Protein AF-A0A5B6X1C5-F1 (afdb_monomer_lite)

Sequence (104 aa):
MMSNWYTEYVRANSNSQPPPPPPIPQPVLVVAQDDDPERAEFWLENLMRVFNELSYTPEESLKCAVSLLRDWAYHWWQTLTLVVPRERVTWDFFLEEFRKKYIS

Radius of gyration: 22.73 Å; chains: 1; bounding box: 32×40×67 Å

Structure (mmCIF, N/CA/C/O backbone):
data_AF-A0A5B6X1C5-F1
#
_entry.id   AF-A0A5B6X1C5-F1
#
loop_
_atom_site.group_PDB
_atom_site.id
_atom_site.type_symbol
_atom_site.label_atom_id
_atom_site.label_alt_id
_atom_site.label_comp_id
_atom_site.label_asym_id
_atom_site.label_entity_id
_atom_site.label_seq_id
_atom_site.pdbx_PDB_ins_code
_atom_site.Cartn_x
_atom_site.Cartn_y
_atom_site.Cartn_z
_atom_site.occupancy
_atom_site.B_iso_or_equiv
_atom_site.auth_seq_id
_atom_site.auth_comp_id
_atom_site.auth_asym_id
_atom_site.auth_atom_id
_atom_site.pdbx_PDB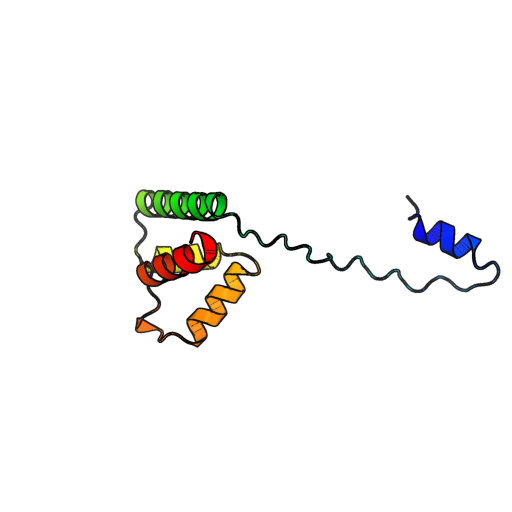_model_num
ATOM 1 N N . MET A 1 1 ? 16.229 28.066 -29.631 1.00 54.19 1 MET A N 1
ATOM 2 C CA . MET A 1 1 ? 16.883 27.266 -30.690 1.00 54.19 1 MET A CA 1
ATOM 3 C C . MET A 1 1 ? 15.787 26.701 -31.577 1.00 54.19 1 MET A C 1
ATOM 5 O O . MET A 1 1 ? 14.870 26.099 -31.035 1.00 54.19 1 MET A O 1
ATOM 9 N N . MET A 1 2 ? 15.810 26.974 -32.885 1.00 49.03 2 MET A N 1
ATOM 10 C CA . MET A 1 2 ? 14.835 26.392 -33.817 1.00 49.03 2 MET A CA 1
ATOM 11 C C . MET A 1 2 ? 15.054 24.881 -33.876 1.00 49.03 2 MET A C 1
ATOM 13 O O . MET A 1 2 ? 16.184 24.419 -34.000 1.00 49.03 2 MET A O 1
ATOM 17 N N . SER A 1 3 ? 13.978 24.127 -33.713 1.00 64.62 3 SER A N 1
ATOM 18 C CA . SER A 1 3 ? 13.978 22.672 -33.751 1.00 64.62 3 SER A CA 1
ATOM 19 C C . SER A 1 3 ? 14.423 22.146 -35.119 1.00 64.62 3 SER A C 1
ATOM 21 O O . SER A 1 3 ? 14.110 22.733 -36.157 1.00 64.62 3 SER A O 1
ATOM 23 N N . ASN A 1 4 ? 15.104 20.998 -35.137 1.00 67.81 4 ASN A N 1
ATOM 24 C CA . ASN A 1 4 ? 15.561 20.369 -36.383 1.00 67.81 4 ASN A CA 1
ATOM 25 C C . ASN A 1 4 ? 14.408 20.110 -37.371 1.00 67.81 4 ASN A C 1
ATOM 27 O O . ASN A 1 4 ? 14.595 20.272 -38.574 1.00 67.81 4 ASN A O 1
ATOM 31 N N . TRP A 1 5 ? 13.201 19.829 -36.861 1.00 66.56 5 TRP A N 1
ATOM 32 C CA . TRP A 1 5 ? 12.004 19.618 -37.682 1.00 66.56 5 TRP A CA 1
ATOM 33 C C . TRP A 1 5 ? 11.618 20.851 -38.514 1.00 66.56 5 TRP A C 1
ATOM 35 O O . TRP A 1 5 ? 11.179 20.717 -39.654 1.00 66.56 5 TRP A O 1
ATOM 45 N N . TYR A 1 6 ? 11.803 22.059 -37.968 1.00 62.44 6 TYR A N 1
ATOM 46 C CA . TYR A 1 6 ? 11.432 23.299 -38.650 1.00 62.44 6 TYR A CA 1
ATOM 47 C C . TYR A 1 6 ? 12.370 23.566 -39.832 1.00 62.44 6 TYR A C 1
ATOM 49 O O . TYR A 1 6 ? 11.934 23.921 -40.926 1.00 62.44 6 TYR A O 1
ATOM 57 N N . THR A 1 7 ? 13.664 23.314 -39.629 1.00 70.50 7 THR A N 1
ATOM 58 C CA . THR A 1 7 ? 14.695 23.460 -40.662 1.00 70.50 7 THR A CA 1
ATOM 59 C C . THR A 1 7 ? 14.495 22.473 -41.815 1.00 70.50 7 THR A C 1
ATOM 61 O O . THR A 1 7 ? 14.661 22.847 -42.976 1.00 70.50 7 THR A O 1
ATOM 64 N N . GLU A 1 8 ? 14.119 21.225 -41.521 1.00 67.38 8 GLU A N 1
ATOM 65 C CA . GLU A 1 8 ? 13.836 20.208 -42.544 1.00 67.38 8 GLU A CA 1
ATOM 66 C C . GLU A 1 8 ? 12.561 20.516 -43.339 1.00 67.38 8 GLU A C 1
ATOM 68 O O . GLU A 1 8 ? 12.572 20.399 -44.564 1.00 67.38 8 GLU A O 1
ATOM 73 N N . TYR A 1 9 ? 11.501 20.993 -42.679 1.00 65.56 9 TYR A N 1
ATOM 74 C CA . TYR A 1 9 ? 10.249 21.375 -43.343 1.00 65.56 9 TYR A CA 1
ATOM 75 C C . TYR A 1 9 ? 10.443 22.528 -44.337 1.00 65.56 9 TYR A C 1
ATOM 77 O O . TYR A 1 9 ? 10.027 22.432 -45.492 1.00 65.56 9 TYR A O 1
ATOM 85 N N . VAL A 1 10 ? 11.124 23.600 -43.911 1.00 65.44 10 VAL A N 1
ATOM 86 C CA . VAL A 1 10 ? 11.402 24.770 -44.765 1.00 65.44 10 VAL A CA 1
ATOM 87 C C . VAL A 1 10 ? 12.280 24.385 -45.957 1.00 65.44 10 VAL A C 1
ATOM 89 O O . VAL A 1 10 ? 12.072 24.878 -47.063 1.00 65.44 10 VAL A O 1
ATOM 92 N N . ARG A 1 11 ? 13.236 23.470 -45.758 1.00 71.19 11 ARG A N 1
ATOM 93 C CA . ARG A 1 11 ? 14.102 22.973 -46.835 1.00 71.19 11 ARG A CA 1
ATOM 94 C C . ARG A 1 11 ? 13.339 22.122 -47.852 1.00 71.19 11 ARG A C 1
ATOM 96 O O . ARG A 1 11 ? 13.636 22.200 -49.039 1.00 71.19 11 ARG A O 1
ATOM 103 N N . ALA A 1 12 ? 12.393 21.303 -47.398 1.00 71.06 12 ALA A N 1
ATOM 104 C CA . ALA A 1 12 ? 11.662 20.375 -48.256 1.00 71.06 12 ALA A CA 1
ATOM 105 C C . ALA A 1 12 ? 10.541 21.040 -49.072 1.00 71.06 12 ALA A C 1
ATOM 107 O O . ALA A 1 12 ? 10.077 20.451 -50.047 1.00 71.06 12 ALA A O 1
ATOM 108 N N . ASN A 1 13 ? 10.082 22.239 -48.692 1.00 65.12 13 ASN A N 1
ATOM 109 C CA . ASN A 1 13 ? 8.842 22.785 -49.232 1.00 65.12 13 ASN A CA 1
ATOM 110 C C . ASN A 1 13 ? 8.908 24.304 -49.476 1.00 65.12 13 ASN A C 1
ATOM 112 O O . ASN A 1 13 ? 8.488 25.114 -48.653 1.00 65.12 13 ASN A O 1
ATOM 116 N N . SER A 1 14 ? 9.428 24.695 -50.644 1.00 59.69 14 SER A N 1
ATOM 117 C CA . SER A 1 14 ? 9.815 26.082 -50.955 1.00 59.69 14 SER A CA 1
ATOM 118 C C . SER A 1 14 ? 8.657 27.082 -51.158 1.00 59.69 14 SER A C 1
ATOM 120 O O . SER A 1 14 ? 8.938 28.256 -51.380 1.00 59.69 14 SER A O 1
ATOM 122 N N . ASN A 1 15 ? 7.385 26.656 -51.098 1.00 65.19 15 ASN A N 1
ATOM 123 C CA . ASN A 1 15 ? 6.207 27.495 -51.406 1.00 65.19 15 ASN A CA 1
ATOM 124 C C . ASN A 1 15 ? 5.056 27.417 -50.372 1.00 65.19 15 ASN A C 1
ATOM 126 O O . ASN A 1 15 ? 3.912 27.702 -50.720 1.00 65.19 15 ASN A O 1
ATOM 130 N N . SER A 1 16 ? 5.299 27.027 -49.116 1.00 57.88 16 SER A N 1
ATOM 131 C CA . SER A 1 16 ? 4.198 26.630 -48.214 1.00 57.88 16 SER A CA 1
ATOM 132 C C . SER A 1 16 ? 3.918 27.546 -47.021 1.00 57.88 16 SER A C 1
ATOM 134 O O . SER A 1 16 ? 4.823 28.110 -46.410 1.00 57.88 16 SER A O 1
ATOM 136 N N . GLN A 1 17 ? 2.622 27.632 -46.686 1.00 58.47 17 GLN A N 1
ATOM 137 C CA . GLN A 1 17 ? 2.063 28.209 -45.459 1.00 58.47 17 GLN A CA 1
ATOM 138 C C . GLN A 1 17 ? 2.757 27.690 -44.186 1.00 58.47 17 GLN A C 1
ATOM 140 O O . GLN A 1 17 ? 3.361 26.608 -44.218 1.00 58.47 17 GLN A O 1
ATOM 145 N N . PRO A 1 18 ? 2.657 28.437 -43.062 1.00 59.84 18 PRO A N 1
ATOM 146 C CA . PRO A 1 18 ? 3.245 28.024 -41.793 1.00 59.84 18 PRO A CA 1
ATOM 147 C C . PRO A 1 18 ? 2.847 26.578 -41.463 1.00 59.84 18 PRO A C 1
ATOM 149 O O . PRO A 1 18 ? 1.674 26.228 -41.623 1.00 59.84 18 PRO A O 1
AT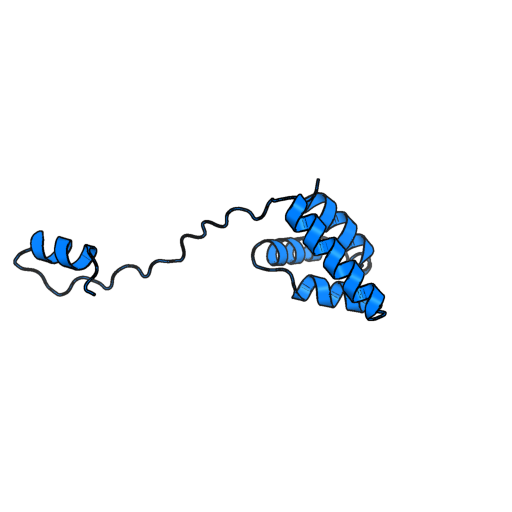OM 152 N N . PRO A 1 19 ? 3.807 25.728 -41.050 1.00 57.09 19 PRO A N 1
ATOM 153 C CA . PRO A 1 19 ? 3.519 24.335 -40.742 1.00 57.09 19 PRO A CA 1
ATOM 154 C C . PRO A 1 19 ? 2.430 24.257 -39.661 1.00 57.09 19 PRO A C 1
ATOM 156 O O . PRO A 1 19 ? 2.399 25.122 -38.776 1.00 57.09 19 PRO A O 1
ATOM 159 N N . PRO A 1 20 ? 1.551 23.236 -39.691 1.00 58.62 20 PRO A N 1
ATOM 160 C CA . PRO A 1 20 ? 0.682 22.963 -38.553 1.00 58.62 20 PRO A CA 1
ATOM 161 C C . PRO A 1 20 ? 1.550 22.861 -37.289 1.00 58.62 20 PRO A C 1
ATOM 163 O O . PRO A 1 20 ? 2.706 22.427 -37.389 1.00 58.62 20 PRO A O 1
ATOM 166 N N . PRO A 1 21 ? 1.045 23.287 -36.115 1.00 61.41 21 PRO A N 1
ATOM 167 C CA . PRO A 1 21 ? 1.809 23.183 -34.882 1.00 61.41 21 PRO A CA 1
ATOM 168 C C . PRO A 1 21 ? 2.341 21.750 -34.763 1.00 61.41 21 PRO A C 1
ATOM 170 O O . PRO A 1 21 ? 1.589 20.809 -35.048 1.00 61.41 21 PRO A O 1
ATOM 173 N N . PRO A 1 22 ? 3.629 21.566 -34.411 1.00 61.34 22 PRO A N 1
ATOM 174 C CA . PRO A 1 22 ? 4.171 20.230 -34.244 1.00 61.34 22 PRO A CA 1
ATOM 175 C C . PRO A 1 22 ? 3.256 19.489 -33.268 1.00 61.34 22 PRO A C 1
ATOM 177 O O . PRO A 1 22 ? 2.782 20.118 -32.312 1.00 61.34 22 PRO A O 1
ATOM 180 N N . PRO A 1 23 ? 2.993 18.185 -33.472 1.00 60.59 23 PRO A N 1
ATOM 181 C CA . PRO A 1 23 ? 2.435 17.384 -32.402 1.00 60.59 23 PRO A CA 1
ATOM 182 C C . PRO A 1 23 ? 3.306 17.677 -31.187 1.00 60.59 23 PRO A C 1
ATOM 184 O O . PRO A 1 23 ? 4.526 17.484 -31.244 1.00 60.59 23 PRO A O 1
ATOM 187 N N . ILE A 1 24 ? 2.709 18.245 -30.134 1.00 56.12 24 ILE A N 1
ATOM 188 C CA . ILE A 1 24 ? 3.381 18.343 -28.840 1.00 56.12 24 ILE A CA 1
ATOM 189 C C . ILE A 1 24 ? 3.971 16.952 -28.622 1.00 56.12 24 ILE A C 1
ATOM 191 O O . ILE A 1 24 ? 3.257 15.983 -28.912 1.00 56.12 24 ILE A O 1
ATOM 195 N N 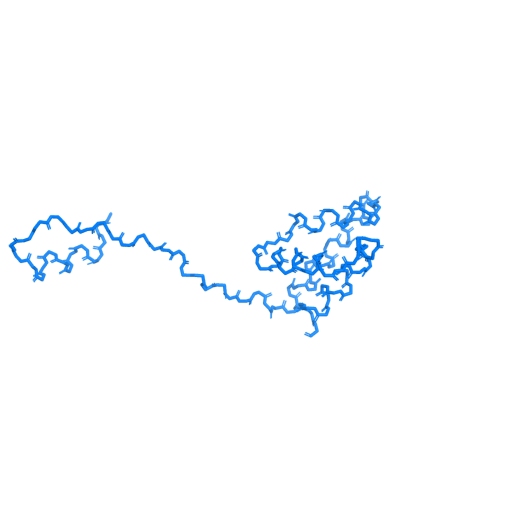. PRO A 1 25 ? 5.241 16.815 -28.201 1.00 50.69 25 PRO A N 1
ATOM 196 C CA . PRO A 1 25 ? 5.723 15.542 -27.716 1.00 50.69 25 PRO A CA 1
ATOM 197 C C . PRO A 1 25 ? 4.771 15.154 -26.590 1.00 50.69 25 PRO A C 1
ATOM 199 O O . PRO A 1 25 ? 4.919 15.593 -25.452 1.00 50.69 25 PRO A O 1
ATOM 202 N N . GLN A 1 26 ? 3.733 14.388 -26.930 1.00 54.12 26 GLN A N 1
ATOM 203 C CA . GLN A 1 26 ? 3.033 13.569 -25.975 1.00 54.12 26 GLN A CA 1
ATOM 204 C C . GLN A 1 26 ? 4.192 12.854 -25.303 1.00 54.12 26 GLN A C 1
ATOM 206 O O . GLN A 1 26 ? 5.028 12.315 -26.046 1.00 54.12 26 GLN A O 1
ATOM 211 N N . PRO A 1 27 ? 4.349 12.945 -23.973 1.00 53.31 27 PRO A N 1
ATOM 212 C CA . PRO A 1 27 ? 5.322 12.113 -23.305 1.00 53.31 27 PRO A CA 1
ATOM 213 C C . PRO A 1 27 ? 5.006 10.713 -23.802 1.00 53.31 27 PRO A C 1
ATOM 215 O O . PRO A 1 27 ? 3.943 10.167 -23.508 1.00 53.31 27 PRO A O 1
ATOM 218 N N . VAL A 1 28 ? 5.862 10.201 -24.693 1.00 45.31 28 VAL A N 1
ATOM 219 C CA . VAL A 1 28 ? 5.841 8.803 -25.056 1.00 45.31 28 VAL A CA 1
ATOM 220 C C . VAL A 1 28 ? 6.025 8.192 -23.697 1.00 45.31 28 VAL A C 1
ATOM 222 O O . VAL A 1 28 ? 7.061 8.395 -23.062 1.00 45.31 28 VAL A O 1
ATOM 225 N N . LEU A 1 29 ? 4.945 7.602 -23.204 1.00 44.62 29 LEU A N 1
ATOM 226 C CA . LEU A 1 29 ? 4.903 6.905 -21.949 1.00 44.62 29 LEU A CA 1
ATOM 227 C C . LEU A 1 29 ? 5.754 5.656 -22.171 1.00 44.62 29 LEU A C 1
ATOM 229 O O . LEU A 1 29 ? 5.255 4.541 -22.225 1.00 44.62 29 LEU A O 1
ATOM 233 N N . VAL A 1 30 ? 7.065 5.847 -22.308 1.00 43.59 30 VAL A N 1
ATOM 234 C CA . VAL A 1 30 ? 8.052 4.884 -21.872 1.00 43.59 30 VAL A CA 1
ATOM 235 C C . VAL A 1 30 ? 7.987 4.970 -20.353 1.00 43.59 30 VAL A C 1
ATOM 237 O O . VAL A 1 30 ? 8.902 5.433 -19.681 1.00 43.59 30 VAL A O 1
ATOM 240 N N . VAL A 1 31 ? 6.842 4.566 -19.800 1.00 42.09 31 VAL A N 1
ATOM 241 C CA . VAL A 1 31 ? 6.855 3.909 -18.512 1.00 42.09 31 VAL A CA 1
ATOM 242 C C . VAL A 1 31 ? 7.669 2.671 -18.818 1.00 42.09 31 VAL A C 1
ATOM 244 O O . VAL A 1 31 ? 7.165 1.677 -19.333 1.00 42.09 31 VAL A O 1
ATOM 247 N N . ALA A 1 32 ? 8.976 2.778 -18.585 1.00 41.38 32 ALA A N 1
ATOM 248 C CA . ALA A 1 32 ? 9.662 1.648 -18.016 1.00 41.38 32 ALA A CA 1
ATOM 249 C C . ALA A 1 32 ? 8.765 1.259 -16.847 1.00 41.38 32 ALA A C 1
ATOM 251 O O . ALA A 1 32 ? 8.586 2.044 -15.914 1.00 41.38 32 ALA A O 1
ATOM 252 N N . GLN A 1 33 ? 8.042 0.157 -17.032 1.00 54.62 33 GLN A N 1
ATOM 253 C CA . GLN A 1 33 ? 7.401 -0.548 -15.949 1.00 54.62 33 GLN A CA 1
ATOM 254 C C . GLN A 1 33 ? 8.409 -0.506 -14.812 1.00 54.62 33 GLN A C 1
ATOM 256 O O . GLN A 1 33 ? 9.520 -1.012 -14.968 1.00 54.62 33 GLN A O 1
ATOM 261 N N . ASP A 1 34 ? 8.073 0.195 -13.733 1.00 55.59 34 ASP A N 1
ATOM 262 C CA . ASP A 1 34 ? 8.907 0.266 -12.537 1.00 55.59 34 ASP A CA 1
ATOM 263 C C . ASP A 1 34 ? 8.791 -1.077 -11.788 1.00 55.59 34 ASP A C 1
ATOM 265 O O . ASP A 1 34 ? 8.578 -1.128 -10.583 1.00 55.59 34 ASP A O 1
ATOM 269 N N . ASP A 1 35 ? 8.859 -2.172 -12.553 1.00 66.00 35 ASP A N 1
ATOM 270 C CA . ASP A 1 35 ? 8.822 -3.577 -12.166 1.00 66.00 35 ASP A CA 1
ATOM 271 C C . ASP A 1 35 ? 10.235 -3.973 -11.711 1.00 66.00 35 ASP A C 1
ATOM 273 O O . ASP A 1 35 ? 10.797 -4.965 -12.167 1.00 66.00 35 ASP A O 1
ATOM 277 N N . ASP A 1 36 ? 10.848 -3.133 -10.875 1.00 87.81 36 ASP A N 1
ATOM 278 C CA . ASP A 1 36 ? 12.081 -3.440 -10.162 1.00 87.81 36 ASP A CA 1
ATOM 279 C C . ASP A 1 36 ? 11.698 -3.883 -8.741 1.00 87.81 36 ASP A C 1
ATOM 281 O O . ASP A 1 36 ? 11.362 -3.031 -7.903 1.00 87.81 36 ASP A O 1
ATOM 285 N N . PRO A 1 37 ? 11.726 -5.201 -8.459 1.00 90.88 37 PRO A N 1
ATOM 286 C CA . PRO A 1 37 ? 11.340 -5.746 -7.164 1.00 90.88 37 PRO A CA 1
ATOM 287 C C . PRO A 1 37 ? 12.137 -5.163 -5.999 1.00 90.88 37 PRO A C 1
ATOM 289 O O . PRO A 1 37 ? 11.561 -4.910 -4.941 1.00 90.88 37 PRO A O 1
ATOM 292 N N . GLU A 1 38 ? 13.432 -4.886 -6.189 1.00 93.19 38 GLU A N 1
ATOM 293 C CA . GLU A 1 38 ? 14.290 -4.343 -5.129 1.00 93.19 38 GLU A CA 1
ATOM 294 C C . GLU A 1 38 ? 13.866 -2.919 -4.765 1.00 93.19 38 GLU A C 1
ATOM 296 O O . GLU A 1 38 ? 13.789 -2.552 -3.589 1.00 93.19 38 GLU A O 1
ATOM 301 N N . ARG A 1 39 ? 13.527 -2.103 -5.769 1.00 91.19 39 ARG A N 1
ATOM 302 C CA . ARG A 1 39 ? 13.032 -0.740 -5.539 1.00 91.19 39 ARG A CA 1
ATOM 303 C C . ARG A 1 39 ? 11.645 -0.728 -4.907 1.00 91.19 39 ARG A C 1
ATOM 305 O O . ARG A 1 39 ? 11.393 0.121 -4.048 1.00 91.19 39 ARG A O 1
ATOM 312 N N . ALA A 1 40 ? 10.763 -1.641 -5.309 1.00 92.81 40 ALA A N 1
ATOM 313 C CA . ALA A 1 40 ? 9.439 -1.785 -4.710 1.00 92.81 40 ALA A CA 1
ATOM 314 C C . ALA A 1 40 ? 9.525 -2.237 -3.243 1.00 92.81 40 ALA A C 1
ATOM 316 O O . ALA A 1 40 ? 8.823 -1.689 -2.388 1.00 92.81 40 ALA A O 1
ATOM 317 N N . GLU A 1 41 ? 10.417 -3.181 -2.937 1.00 94.31 41 GLU A N 1
ATOM 318 C CA . GLU A 1 41 ? 10.677 -3.626 -1.570 1.00 94.31 41 GLU A CA 1
ATOM 319 C C . GLU A 1 41 ? 11.256 -2.501 -0.713 1.00 94.31 41 GLU A C 1
ATOM 321 O O . GLU A 1 41 ? 10.695 -2.188 0.338 1.00 94.31 41 GLU A O 1
ATOM 326 N N . PHE A 1 42 ? 12.289 -1.808 -1.198 1.00 95.00 42 PHE A N 1
ATOM 327 C CA . PHE A 1 42 ? 12.885 -0.679 -0.484 1.00 95.00 42 PHE A CA 1
ATOM 328 C C . PHE A 1 42 ? 11.867 0.434 -0.192 1.00 95.00 42 PHE A C 1
ATOM 330 O O . PHE A 1 42 ? 11.837 1.000 0.906 1.00 95.00 42 PHE A O 1
ATOM 337 N N . TRP A 1 43 ? 11.005 0.754 -1.163 1.00 95.50 43 TRP A N 1
ATOM 338 C CA . TRP A 1 43 ? 9.926 1.723 -0.971 1.00 95.50 43 TRP A CA 1
ATOM 339 C C . TRP A 1 43 ? 8.966 1.286 0.142 1.00 95.50 43 TRP A C 1
ATOM 341 O O . TRP A 1 43 ? 8.624 2.094 1.013 1.00 95.50 43 TRP A O 1
ATOM 351 N N . LEU A 1 44 ? 8.576 0.007 0.152 1.00 95.75 44 LEU A N 1
ATOM 352 C CA . LEU A 1 44 ? 7.655 -0.550 1.138 1.00 95.75 44 LEU A CA 1
ATOM 353 C C . LEU A 1 44 ? 8.260 -0.569 2.548 1.00 95.75 44 LEU A C 1
ATOM 355 O O . LEU A 1 44 ? 7.610 -0.143 3.503 1.00 95.75 44 LEU A O 1
ATOM 359 N N . GLU A 1 45 ? 9.511 -1.006 2.683 1.00 96.62 45 GLU A N 1
ATOM 360 C CA . GLU A 1 45 ? 10.234 -1.011 3.958 1.00 96.62 45 GLU A CA 1
ATOM 361 C C . GLU A 1 45 ? 10.377 0.399 4.536 1.00 96.62 45 GLU A C 1
ATOM 363 O O . GLU A 1 45 ? 10.171 0.613 5.735 1.00 96.62 45 GLU A O 1
ATOM 368 N N . ASN A 1 46 ? 10.678 1.385 3.685 1.00 96.75 46 ASN A N 1
ATOM 369 C CA . ASN A 1 46 ? 10.781 2.772 4.118 1.00 96.75 46 ASN A CA 1
ATOM 370 C C . ASN A 1 46 ? 9.438 3.311 4.637 1.00 96.75 46 ASN A C 1
ATOM 372 O O . ASN A 1 46 ? 9.422 3.984 5.668 1.00 96.75 46 ASN A O 1
ATOM 376 N N . LEU A 1 47 ? 8.319 2.995 3.976 1.00 95.75 47 LEU A N 1
ATOM 377 C CA . LEU A 1 47 ? 6.992 3.362 4.482 1.00 95.75 47 LEU A CA 1
ATOM 378 C C . LEU A 1 47 ? 6.688 2.709 5.824 1.00 95.75 47 LEU A C 1
ATOM 380 O O . LEU A 1 47 ? 6.266 3.398 6.750 1.00 95.75 47 LEU A O 1
ATOM 384 N N . MET A 1 48 ? 6.942 1.405 5.949 1.00 95.31 48 MET A N 1
ATOM 385 C CA . MET A 1 48 ? 6.720 0.682 7.201 1.00 95.31 48 MET A CA 1
ATOM 386 C C . MET A 1 48 ? 7.527 1.295 8.349 1.00 95.31 48 MET A C 1
ATOM 388 O O . MET A 1 48 ? 6.991 1.493 9.438 1.00 95.31 48 MET A O 1
ATOM 392 N N . ARG A 1 49 ? 8.793 1.655 8.105 1.00 97.25 49 ARG A N 1
ATOM 393 C CA . ARG A 1 49 ? 9.630 2.337 9.099 1.00 97.25 49 ARG A CA 1
ATOM 394 C C . ARG A 1 49 ? 9.031 3.678 9.522 1.00 97.25 49 ARG A C 1
ATOM 396 O O . ARG A 1 49 ? 8.855 3.899 10.716 1.00 97.25 49 ARG A O 1
ATOM 403 N N . VAL A 1 50 ? 8.681 4.540 8.564 1.00 97.12 50 VAL A N 1
ATOM 404 C CA . VAL A 1 50 ? 8.108 5.868 8.850 1.00 97.12 50 VAL A CA 1
ATOM 405 C C . VAL A 1 50 ? 6.789 5.750 9.618 1.00 97.12 50 VAL A C 1
ATOM 407 O O . VAL A 1 50 ? 6.582 6.465 10.595 1.00 97.12 50 VAL A O 1
ATOM 410 N N . PHE A 1 51 ? 5.904 4.833 9.227 1.00 96.62 51 PHE A N 1
ATOM 411 C CA . PHE A 1 51 ? 4.617 4.643 9.901 1.00 96.62 51 PHE A CA 1
ATOM 412 C C . PHE A 1 51 ? 4.778 4.110 11.326 1.00 96.62 51 PHE A C 1
ATOM 414 O O . PHE A 1 51 ? 4.070 4.567 12.223 1.00 96.62 51 PHE A O 1
ATOM 421 N N . ASN A 1 52 ? 5.745 3.217 11.557 1.00 95.44 52 ASN A N 1
ATOM 422 C CA . ASN A 1 52 ? 6.079 2.743 12.899 1.00 95.44 52 ASN A CA 1
ATOM 423 C C . ASN A 1 52 ? 6.632 3.872 13.780 1.00 95.44 52 ASN A C 1
ATOM 425 O O . ASN A 1 52 ? 6.195 4.029 14.918 1.00 95.44 52 ASN A O 1
ATOM 429 N N . GLU A 1 53 ? 7.555 4.684 13.258 1.00 97.88 53 GLU A N 1
ATOM 430 C CA . GLU A 1 53 ? 8.129 5.828 13.983 1.00 97.88 53 GLU A CA 1
ATOM 431 C C . GLU A 1 53 ? 7.064 6.870 14.350 1.00 97.88 53 GLU A C 1
ATOM 433 O O . GLU A 1 53 ? 7.068 7.404 15.459 1.00 97.88 53 GLU A O 1
ATOM 438 N N . LEU A 1 54 ? 6.117 7.124 13.445 1.00 97.00 54 LEU A N 1
ATOM 439 C CA . LEU A 1 54 ? 5.013 8.058 13.665 1.00 97.00 54 LEU A CA 1
ATOM 440 C C . LEU A 1 54 ? 3.826 7.445 14.424 1.00 97.00 54 LEU A C 1
ATOM 442 O O . LEU A 1 54 ? 2.861 8.156 14.695 1.00 97.00 54 LEU A O 1
ATOM 446 N N . SER A 1 55 ? 3.888 6.157 14.784 1.00 96.31 55 SER A N 1
ATOM 447 C CA . SER A 1 55 ? 2.800 5.423 15.448 1.00 96.31 55 SER A CA 1
ATOM 448 C C . SER A 1 55 ? 1.460 5.503 14.698 1.00 96.31 55 SER A C 1
ATOM 450 O O . SER A 1 55 ? 0.406 5.660 15.316 1.00 96.31 55 SER A O 1
ATOM 452 N N . TYR A 1 56 ? 1.492 5.410 13.365 1.00 97.44 56 TYR A N 1
ATOM 453 C CA . TYR A 1 56 ? 0.278 5.414 12.547 1.00 97.44 56 TYR A CA 1
ATOM 454 C C . TYR A 1 56 ? -0.569 4.172 12.821 1.00 97.44 56 TYR A C 1
ATOM 456 O O . TYR A 1 56 ? -0.067 3.051 12.920 1.00 97.44 56 TYR A O 1
ATOM 464 N N . THR A 1 57 ? -1.884 4.357 12.872 1.00 97.69 57 THR A N 1
ATOM 465 C CA . THR A 1 57 ? -2.818 3.230 12.865 1.00 97.69 57 THR A CA 1
ATOM 466 C C . THR A 1 57 ? -2.809 2.530 11.496 1.00 97.69 57 THR A C 1
ATOM 468 O O . THR A 1 57 ? -2.427 3.136 10.486 1.00 97.69 57 THR A O 1
ATOM 471 N N . PRO A 1 58 ? -3.270 1.268 11.398 1.00 96.31 58 PRO A N 1
ATOM 472 C CA . PRO A 1 58 ? -3.406 0.590 10.107 1.00 96.31 58 PRO A CA 1
ATOM 473 C C . PRO A 1 58 ? -4.279 1.360 9.103 1.00 96.31 58 PRO A C 1
ATOM 475 O O . PRO A 1 58 ? -3.988 1.385 7.909 1.00 96.31 58 PRO A O 1
ATOM 478 N N . GLU A 1 59 ? -5.331 2.037 9.573 1.00 96.44 59 GLU A N 1
ATOM 479 C CA . GLU A 1 59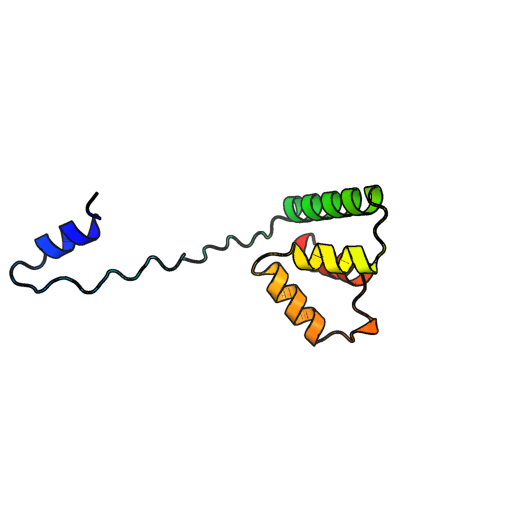 ? -6.209 2.831 8.707 1.00 96.44 59 GLU A CA 1
ATOM 480 C C . GLU A 1 59 ? -5.500 4.080 8.153 1.00 96.44 59 GLU A C 1
ATOM 482 O O . GLU A 1 59 ? -5.626 4.390 6.965 1.00 96.44 59 GLU A O 1
ATOM 487 N N . GLU A 1 60 ? -4.734 4.789 8.986 1.00 97.69 60 GLU A N 1
ATOM 488 C CA . GLU A 1 60 ? -3.927 5.944 8.563 1.00 97.69 60 GLU A CA 1
ATOM 489 C C . GLU A 1 60 ? -2.802 5.525 7.614 1.00 97.69 60 GLU A C 1
ATOM 491 O O . GLU A 1 60 ? -2.601 6.165 6.580 1.00 97.69 60 GLU A O 1
ATOM 496 N N . SER A 1 61 ? -2.130 4.412 7.923 1.00 97.19 61 SER A N 1
ATOM 497 C CA . SER A 1 61 ? -1.071 3.822 7.097 1.00 97.19 61 SER A CA 1
ATOM 498 C C . SER A 1 61 ? -1.578 3.500 5.696 1.00 97.19 61 SER A C 1
ATOM 500 O O . SER A 1 61 ? -0.969 3.905 4.707 1.00 97.19 61 SER A O 1
ATOM 502 N N . LEU A 1 62 ? -2.745 2.854 5.599 1.00 97.38 62 LEU A N 1
ATOM 503 C CA . LEU A 1 62 ? -3.367 2.535 4.319 1.00 97.38 62 LEU A CA 1
ATOM 504 C C . LEU A 1 62 ? -3.701 3.797 3.516 1.00 97.38 62 LEU A C 1
ATOM 506 O O . LEU A 1 62 ? -3.325 3.901 2.350 1.00 97.38 62 LEU A O 1
ATOM 510 N N . LYS A 1 63 ? -4.381 4.777 4.128 1.00 96.56 63 LYS A N 1
ATOM 511 C CA . LYS A 1 63 ? -4.724 6.040 3.451 1.00 96.56 63 LYS A CA 1
ATOM 512 C C . LYS A 1 63 ? -3.471 6.753 2.939 1.00 96.56 63 LYS A C 1
ATOM 514 O O . LYS A 1 63 ? -3.457 7.224 1.801 1.00 96.56 63 LYS A O 1
ATOM 519 N N . CYS A 1 64 ? -2.422 6.802 3.760 1.00 96.62 64 CYS A N 1
ATOM 520 C CA . CYS A 1 64 ? -1.161 7.441 3.412 1.00 96.62 64 CYS A CA 1
ATOM 521 C C . CYS A 1 64 ? -0.442 6.695 2.279 1.00 96.62 64 CYS A C 1
ATOM 523 O O . CYS A 1 64 ? -0.125 7.308 1.261 1.00 96.62 64 CYS A O 1
ATOM 525 N N . ALA A 1 65 ? -0.261 5.378 2.387 1.00 96.75 65 ALA A N 1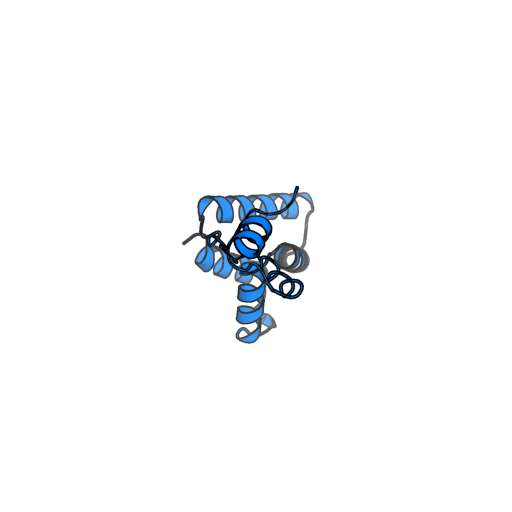
ATOM 526 C CA . ALA A 1 65 ? 0.396 4.581 1.352 1.00 96.75 65 ALA A CA 1
ATOM 527 C C . ALA A 1 65 ? -0.310 4.699 -0.002 1.00 96.75 65 ALA A C 1
ATOM 529 O O . ALA A 1 65 ? 0.342 4.941 -1.015 1.00 96.75 65 ALA A O 1
ATOM 530 N N . VAL A 1 66 ? -1.646 4.627 -0.018 1.00 95.75 66 VAL A N 1
ATOM 531 C CA . VAL A 1 66 ? -2.443 4.788 -1.243 1.00 95.75 66 VAL A CA 1
ATOM 532 C C . VAL A 1 66 ? -2.264 6.178 -1.853 1.00 95.75 66 VAL A C 1
ATOM 534 O O . VAL A 1 66 ? -2.187 6.293 -3.074 1.00 95.75 66 VAL A O 1
ATOM 537 N N . SER A 1 67 ? -2.155 7.226 -1.027 1.00 95.62 67 SER A N 1
ATOM 538 C CA . SER A 1 67 ? -1.895 8.594 -1.503 1.00 95.62 67 SER A CA 1
ATOM 539 C C . SER A 1 67 ? -0.490 8.792 -2.084 1.00 95.62 67 SER A C 1
ATOM 541 O O . SER A 1 67 ? -0.278 9.721 -2.860 1.00 95.62 67 SER A O 1
ATOM 543 N N . LEU A 1 68 ? 0.460 7.923 -1.726 1.00 95.25 68 LEU A N 1
ATOM 544 C CA . LEU A 1 68 ? 1.843 7.958 -2.206 1.00 95.25 68 LEU A CA 1
ATOM 545 C C . LEU A 1 68 ? 2.061 7.126 -3.476 1.00 95.25 68 LEU A C 1
ATOM 547 O O . LEU A 1 68 ? 3.095 7.284 -4.129 1.00 95.25 68 LEU A O 1
ATOM 551 N N . LEU A 1 69 ? 1.110 6.261 -3.846 1.00 94.19 69 LEU A N 1
ATOM 552 C CA . LEU A 1 69 ? 1.154 5.543 -5.118 1.00 94.19 69 LEU A CA 1
ATOM 553 C C . LEU A 1 69 ? 1.106 6.522 -6.293 1.00 94.19 69 LEU A C 1
ATOM 555 O O . LEU A 1 69 ? 0.423 7.546 -6.253 1.00 94.19 69 LEU A O 1
ATOM 559 N N . ARG A 1 70 ? 1.801 6.176 -7.378 1.00 91.19 70 ARG A N 1
ATOM 560 C CA . ARG A 1 70 ? 1.865 6.993 -8.596 1.00 91.19 70 ARG A CA 1
ATOM 561 C C . ARG A 1 70 ? 1.428 6.187 -9.810 1.00 91.19 70 ARG A C 1
ATOM 563 O O . ARG A 1 70 ? 1.593 4.967 -9.840 1.00 91.19 70 ARG A O 1
ATOM 570 N N . ASP A 1 71 ? 0.872 6.889 -10.793 1.00 90.88 71 ASP A N 1
ATOM 571 C CA . ASP A 1 71 ? 0.562 6.392 -12.135 1.00 90.88 71 ASP A CA 1
ATOM 572 C C . ASP A 1 71 ? -0.087 4.993 -12.128 1.00 90.88 71 ASP A C 1
ATOM 574 O O . ASP A 1 71 ? -1.193 4.799 -11.615 1.00 90.88 71 ASP A O 1
ATOM 578 N N . TRP A 1 72 ? 0.613 3.995 -12.670 1.00 89.50 72 TRP A N 1
ATOM 579 C CA . TRP A 1 72 ? 0.126 2.626 -12.804 1.00 89.50 72 TRP A CA 1
ATOM 580 C C . TRP A 1 72 ? -0.150 1.934 -11.476 1.00 89.50 72 TRP A C 1
ATOM 582 O O . TRP A 1 72 ? -1.103 1.160 -11.403 1.00 89.50 72 TRP A O 1
ATOM 592 N N . ALA A 1 73 ? 0.621 2.221 -10.426 1.00 91.81 73 ALA A N 1
ATOM 593 C CA . ALA A 1 73 ? 0.389 1.625 -9.116 1.00 91.81 73 ALA A CA 1
ATOM 594 C C . ALA A 1 73 ? -0.893 2.158 -8.478 1.00 91.81 73 ALA A C 1
ATOM 596 O O . ALA A 1 73 ? -1.680 1.393 -7.920 1.00 91.81 73 ALA A O 1
ATOM 597 N N . TYR A 1 74 ? -1.164 3.453 -8.648 1.00 93.94 74 TYR A N 1
ATOM 598 C CA . TYR A 1 74 ? -2.419 4.034 -8.189 1.00 93.94 74 TYR A CA 1
ATOM 599 C C . TYR A 1 74 ? -3.615 3.456 -8.958 1.00 93.94 74 TYR A C 1
ATOM 601 O O . TYR A 1 74 ? -4.585 3.012 -8.346 1.00 93.94 74 TYR A O 1
ATOM 609 N N . HIS A 1 75 ? -3.537 3.386 -10.291 1.00 93.19 75 HIS A N 1
ATOM 610 C CA . HIS A 1 75 ? -4.612 2.818 -11.112 1.00 93.19 75 HIS A CA 1
ATOM 611 C C . HIS A 1 75 ? -4.865 1.330 -10.838 1.00 93.19 75 HIS A C 1
ATOM 613 O O . HIS A 1 75 ? -6.023 0.903 -10.776 1.00 93.19 75 HIS A O 1
ATOM 619 N N . TRP A 1 76 ? -3.802 0.546 -10.644 1.00 95.12 76 TRP A N 1
ATOM 620 C CA . TRP A 1 76 ? -3.902 -0.851 -10.228 1.00 95.12 76 TRP A CA 1
ATOM 621 C C . TRP A 1 76 ? -4.641 -0.969 -8.893 1.00 95.12 76 TRP A C 1
ATOM 623 O O . TRP A 1 76 ? -5.627 -1.705 -8.810 1.00 95.12 76 TRP A O 1
ATOM 633 N N . TRP A 1 77 ? -4.234 -0.188 -7.888 1.00 96.44 77 TRP A N 1
ATOM 634 C CA . TRP A 1 77 ? -4.875 -0.201 -6.577 1.00 96.44 77 TRP A CA 1
ATOM 635 C C . TRP A 1 77 ? -6.357 0.187 -6.655 1.00 96.44 77 TRP A C 1
ATOM 637 O O . TRP A 1 77 ? -7.207 -0.518 -6.115 1.00 96.44 77 TRP A O 1
ATOM 647 N N . GLN A 1 78 ? -6.695 1.252 -7.393 1.00 94.69 78 GLN A N 1
ATOM 648 C CA . GLN A 1 78 ? -8.091 1.652 -7.610 1.00 94.69 78 GLN A CA 1
ATOM 649 C C . GLN A 1 78 ? -8.913 0.505 -8.213 1.00 94.69 78 GLN A C 1
ATOM 651 O O . GLN A 1 78 ? -9.976 0.172 -7.693 1.00 94.69 78 GLN A O 1
ATOM 656 N N . THR A 1 79 ? -8.399 -0.154 -9.253 1.00 94.81 79 THR A N 1
ATOM 657 C CA . THR A 1 79 ? -9.085 -1.281 -9.907 1.00 94.81 79 THR A CA 1
ATOM 658 C C . THR A 1 79 ? -9.299 -2.451 -8.949 1.00 94.81 79 THR A C 1
ATOM 660 O O . THR A 1 79 ? -10.386 -3.026 -8.911 1.00 94.81 79 THR A O 1
ATOM 663 N N . LEU A 1 80 ? -8.297 -2.777 -8.131 1.00 94.31 80 LEU A N 1
ATOM 664 C CA . LEU A 1 80 ? -8.399 -3.833 -7.128 1.00 94.31 80 LEU A CA 1
ATOM 665 C C . LEU A 1 80 ? -9.490 -3.521 -6.092 1.00 94.31 80 LEU A C 1
ATOM 667 O O . LEU A 1 80 ? -10.308 -4.381 -5.772 1.00 94.31 80 LEU A O 1
ATOM 671 N N . THR A 1 81 ? -9.576 -2.272 -5.628 1.00 94.31 81 THR A N 1
ATOM 672 C CA . THR A 1 81 ? -10.614 -1.862 -4.667 1.00 94.31 81 THR A CA 1
ATOM 673 C C . THR A 1 81 ? -12.034 -1.857 -5.241 1.00 94.31 81 THR A C 1
ATOM 675 O O . THR A 1 81 ? -12.987 -1.893 -4.470 1.00 94.31 81 THR A O 1
ATOM 678 N N . LEU A 1 82 ? -12.204 -1.863 -6.571 1.00 94.56 82 LEU A N 1
ATOM 679 C CA . LEU A 1 82 ? -13.525 -2.000 -7.202 1.00 94.56 82 LEU A CA 1
ATOM 680 C C . LEU A 1 82 ? -14.066 -3.434 -7.150 1.00 94.56 82 LEU A C 1
ATOM 682 O O . LEU A 1 82 ? -15.278 -3.627 -7.212 1.00 94.56 82 LEU A O 1
ATOM 686 N N . VAL A 1 83 ? -13.188 -4.437 -7.059 1.00 95.19 83 VAL A N 1
ATOM 687 C CA . VAL A 1 83 ? -13.571 -5.861 -7.078 1.00 95.19 83 VAL A CA 1
ATOM 688 C C . VAL A 1 83 ? -13.512 -6.520 -5.698 1.00 95.19 83 VAL A C 1
ATOM 690 O O . VAL A 1 83 ? -13.982 -7.644 -5.527 1.00 95.19 83 VAL A O 1
ATOM 693 N N . VAL A 1 84 ? -12.963 -5.822 -4.704 1.00 93.25 84 VAL A N 1
ATOM 694 C CA . VAL A 1 84 ? -12.825 -6.295 -3.323 1.00 93.25 84 VAL A CA 1
ATOM 695 C C . VAL A 1 84 ? -13.850 -5.581 -2.433 1.00 93.25 84 VAL A C 1
ATOM 697 O O . VAL A 1 84 ? -13.939 -4.355 -2.480 1.00 93.25 84 VAL A O 1
ATOM 700 N N . PRO A 1 85 ? -14.618 -6.305 -1.592 1.00 94.75 85 PRO A N 1
ATOM 701 C CA . PRO A 1 85 ? -15.505 -5.683 -0.612 1.00 94.75 85 PRO A CA 1
ATOM 702 C C . PRO A 1 85 ? -14.749 -4.708 0.289 1.00 94.75 85 PRO A C 1
ATOM 704 O O . PRO A 1 85 ? -13.646 -5.011 0.748 1.00 94.75 85 PRO A O 1
ATOM 707 N N . ARG A 1 86 ? -15.359 -3.560 0.592 1.00 90.94 86 ARG A N 1
ATOM 708 C CA . ARG A 1 86 ? -14.719 -2.475 1.348 1.00 90.94 86 ARG A CA 1
ATOM 709 C C . ARG A 1 86 ? -14.170 -2.937 2.699 1.00 90.94 86 ARG A C 1
ATOM 711 O O . ARG A 1 86 ? -13.119 -2.474 3.121 1.00 90.94 86 ARG A O 1
ATOM 718 N N . GLU A 1 87 ? -14.854 -3.868 3.352 1.00 93.38 87 GLU A N 1
ATOM 719 C CA . GLU A 1 87 ? -14.496 -4.416 4.663 1.00 93.38 87 GLU A CA 1
ATOM 720 C C . GLU A 1 87 ? -13.194 -5.227 4.629 1.00 93.38 87 GLU A C 1
ATOM 722 O O . GLU A 1 87 ? -12.574 -5.441 5.667 1.00 93.38 87 GLU A O 1
ATOM 727 N N . ARG A 1 88 ? -12.779 -5.687 3.442 1.00 93.94 88 ARG A N 1
ATOM 728 C CA . ARG A 1 88 ? -11.535 -6.437 3.236 1.00 93.94 88 ARG A CA 1
ATOM 729 C C . ARG A 1 88 ? -10.358 -5.547 2.845 1.00 93.94 88 ARG A C 1
ATOM 731 O O . ARG A 1 88 ? -9.230 -6.023 2.850 1.00 93.94 88 ARG A O 1
ATOM 738 N N . VAL A 1 89 ? -10.596 -4.276 2.517 1.00 96.50 89 VAL A N 1
ATOM 739 C CA . VAL A 1 89 ? -9.540 -3.332 2.127 1.00 96.50 89 VAL A CA 1
ATOM 740 C C . VAL A 1 89 ? -8.864 -2.788 3.390 1.00 96.50 89 VAL A C 1
ATOM 742 O O . VAL A 1 89 ? -9.213 -1.724 3.900 1.00 96.50 89 VAL A O 1
ATOM 745 N N . THR A 1 90 ? -7.912 -3.556 3.917 1.00 97.44 90 THR A N 1
ATOM 746 C CA . THR A 1 90 ? -7.118 -3.234 5.113 1.00 97.44 90 THR A CA 1
ATOM 747 C C . THR A 1 90 ? -5.649 -2.980 4.761 1.00 97.44 90 THR A C 1
ATOM 749 O O . THR A 1 90 ? -5.222 -3.189 3.625 1.00 97.44 90 THR A O 1
ATOM 752 N N . TRP A 1 91 ? -4.857 -2.524 5.739 1.00 97.31 91 TRP A N 1
ATOM 753 C CA . TRP A 1 91 ? -3.405 -2.392 5.582 1.00 97.31 91 TRP A CA 1
ATOM 754 C C . TRP A 1 91 ? -2.733 -3.727 5.246 1.00 97.31 91 TRP A C 1
ATOM 756 O O . TRP A 1 91 ? -1.945 -3.790 4.309 1.00 97.31 91 TRP A O 1
ATOM 766 N N . ASP A 1 92 ? -3.104 -4.804 5.940 1.00 97.19 92 ASP A N 1
ATOM 767 C CA . ASP A 1 92 ? -2.548 -6.138 5.683 1.00 97.19 92 ASP A CA 1
ATOM 768 C C . ASP A 1 92 ? -2.888 -6.630 4.271 1.00 97.19 92 ASP A C 1
ATOM 770 O O . ASP A 1 92 ? -2.025 -7.159 3.573 1.00 97.19 92 ASP A O 1
ATOM 774 N N . PHE A 1 93 ? -4.118 -6.374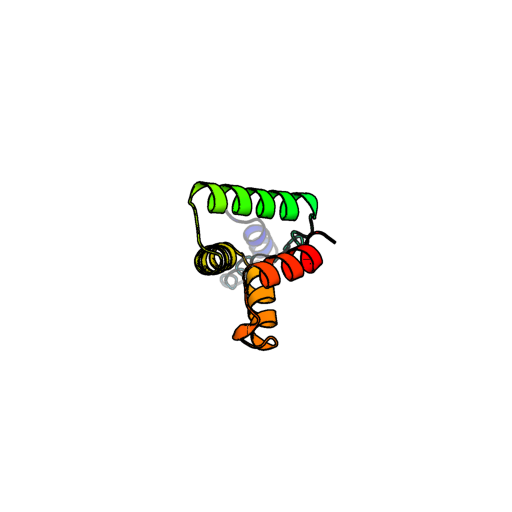 3.811 1.00 97.50 93 PHE A N 1
ATOM 775 C CA . PHE A 1 93 ? -4.530 -6.676 2.441 1.00 97.50 93 PHE A CA 1
ATOM 776 C C . PHE A 1 93 ? -3.712 -5.887 1.406 1.00 97.50 93 PHE A C 1
ATOM 778 O O . PHE A 1 93 ? -3.289 -6.444 0.394 1.00 97.50 93 PHE A O 1
ATOM 785 N N . PHE A 1 94 ? -3.450 -4.600 1.666 1.00 97.44 94 PHE A N 1
ATOM 786 C CA . PHE A 1 94 ? -2.566 -3.793 0.824 1.00 97.44 94 PHE A CA 1
ATOM 787 C C . PHE A 1 94 ? -1.158 -4.386 0.755 1.00 97.44 94 PHE A C 1
ATOM 789 O O . PHE A 1 94 ? -0.625 -4.532 -0.342 1.00 97.44 94 PHE A O 1
ATOM 796 N N . LEU A 1 95 ? -0.570 -4.751 1.899 1.00 96.94 95 LEU A N 1
ATOM 797 C CA . LEU A 1 95 ? 0.765 -5.348 1.949 1.00 96.94 95 LEU A CA 1
ATOM 798 C C . LEU A 1 95 ? 0.834 -6.638 1.127 1.00 96.94 95 LEU A C 1
ATOM 800 O O . LEU A 1 95 ? 1.756 -6.797 0.329 1.00 96.94 95 LEU A O 1
ATOM 804 N N . GLU A 1 96 ? -0.133 -7.539 1.297 1.00 96.81 96 GLU A N 1
ATOM 805 C CA . GLU A 1 96 ? -0.175 -8.817 0.582 1.00 96.81 96 GLU A CA 1
ATOM 806 C C . GLU A 1 96 ? -0.240 -8.611 -0.937 1.00 96.81 96 GLU A C 1
ATOM 808 O O . GLU A 1 96 ? 0.613 -9.111 -1.677 1.00 96.81 96 GLU A O 1
ATOM 813 N N . GLU A 1 97 ? -1.211 -7.828 -1.408 1.00 96.62 97 GLU A N 1
ATOM 814 C CA . GLU A 1 97 ? -1.416 -7.626 -2.842 1.00 96.62 97 GLU A CA 1
ATOM 815 C C . GLU A 1 97 ? -0.306 -6.774 -3.471 1.00 96.62 97 GLU A C 1
ATOM 817 O O . GLU A 1 97 ? 0.092 -7.037 -4.606 1.00 96.62 97 GLU A O 1
ATOM 822 N N . PHE A 1 98 ? 0.262 -5.808 -2.739 1.00 95.44 98 PHE A N 1
ATOM 823 C CA . PHE A 1 98 ? 1.403 -5.025 -3.218 1.00 95.44 98 PHE A CA 1
ATOM 824 C C . PHE A 1 98 ? 2.649 -5.900 -3.385 1.00 95.44 98 PHE A C 1
ATOM 826 O O . PHE A 1 98 ? 3.267 -5.885 -4.451 1.00 95.44 98 PHE A O 1
ATOM 833 N N . ARG A 1 99 ? 3.001 -6.708 -2.371 1.00 95.06 99 ARG A N 1
ATOM 834 C CA . ARG A 1 99 ? 4.159 -7.618 -2.440 1.00 95.06 99 ARG A CA 1
ATOM 835 C C . ARG A 1 99 ? 4.005 -8.623 -3.581 1.00 95.06 99 ARG A C 1
ATOM 837 O O . ARG A 1 99 ? 4.932 -8.809 -4.364 1.00 95.06 99 ARG A O 1
ATOM 844 N N . LYS A 1 100 ? 2.816 -9.207 -3.727 1.00 94.88 100 LYS A N 1
ATOM 845 C CA . LYS A 1 100 ? 2.484 -10.133 -4.819 1.00 94.88 100 LYS A CA 1
ATOM 846 C C . LYS A 1 100 ? 2.578 -9.489 -6.202 1.00 94.88 100 LYS A C 1
ATOM 848 O O . LYS A 1 100 ? 2.918 -10.169 -7.164 1.00 94.88 100 LYS A O 1
ATOM 853 N N . LYS A 1 101 ? 2.230 -8.206 -6.325 1.00 93.12 101 LYS A N 1
ATOM 854 C CA . LYS A 1 101 ? 2.208 -7.502 -7.611 1.00 93.12 101 LYS A CA 1
ATOM 855 C C . LYS A 1 101 ? 3.582 -6.994 -8.049 1.00 93.12 101 LYS A C 1
ATOM 857 O O . LYS A 1 101 ? 3.839 -7.008 -9.251 1.00 93.12 101 LYS A O 1
ATOM 862 N N . TYR A 1 102 ? 4.392 -6.502 -7.112 1.00 90.88 102 TYR A N 1
ATOM 863 C CA . TYR A 1 102 ? 5.607 -5.738 -7.420 1.00 90.88 102 TYR A CA 1
ATOM 864 C C . TYR A 1 102 ? 6.912 -6.376 -6.939 1.00 90.88 102 TYR A C 1
ATOM 866 O O . TYR A 1 102 ? 7.964 -5.962 -7.408 1.00 90.88 102 TYR A O 1
ATOM 874 N N . ILE A 1 103 ? 6.868 -7.338 -6.010 1.00 91.00 103 ILE A N 1
ATOM 875 C CA . ILE A 1 103 ? 8.074 -7.935 -5.404 1.00 91.00 103 ILE A CA 1
ATOM 876 C C . ILE A 1 103 ? 8.240 -9.419 -5.780 1.00 91.00 103 ILE A C 1
ATOM 878 O O . ILE A 1 103 ? 9.362 -9.916 -5.814 1.00 91.00 103 ILE A O 1
ATOM 882 N N . SER A 1 104 ? 7.136 -10.134 -6.038 1.00 82.31 104 SER A N 1
ATOM 883 C CA . SER A 1 104 ? 7.137 -11.568 -6.395 1.00 82.31 104 SER A CA 1
ATOM 884 C C . SER A 1 104 ? 7.468 -11.849 -7.857 1.00 82.31 104 SER A C 1
ATOM 886 O O . SER A 1 104 ? 7.082 -11.030 -8.719 1.00 82.31 104 SER A O 1
#

Foldseek 3Di:
DDDPVLVVVCVVDVDDDDDDDPPDPPVPPPPPVPLPLVVLVVVVVVLVVVCVVVVPDFVRSLVVVLVPDDDPRNVVVVVVPVVDPPVQSTSVSCVVVSCVVRND

pLDDT: mean 82.6, std 17.95, range [41.38, 97.88]

Secondary structure (DSSP, 8-state):
---HHHHHHHHH-TT-PPPPPPPP------------HHHHHHHHHHHHHHHHHTT--HHHHHHHHHHH--HHHHHHHHHHHHHS-GGG--HHHHHHHHHHHHT-

Organism: NCBI:txid47621